Protein AF-A0A7C5NSE9-F1 (afdb_monomer_lite)

Radius of gyration: 16.97 Å; chains: 1; bounding box: 47×39×36 Å

Sequence (128 aa):
LMNTLPDIWGIKDQFILLPINKWNNKALEVRIGGLSCDRVDCYSGEFHNNVLALPEFSTKEEEPLYIGFFHTAAYQDALAGFGGINHCLIATPKHIVIKKDKNGDFISREVFPRQKANEVLGILGFEI

pLDDT: mean 91.34, std 8.38, range [51.44, 97.31]

Foldseek 3Di:
DCLQQVCCVVVVDAWDKDWPDQPVADWDFDWDADPAPDPSRTNCDPRDVDGDIDGDDDPPDPDDTDMDTPPRPPPRCVVSVALEAHHVSDWHAWDKDWDQDPVRDIDIDTPGHIGDSVSHVVNVVDDD

Structure (mmCIF, N/CA/C/O backbone):
data_AF-A0A7C5NSE9-F1
#
_entry.id   AF-A0A7C5NSE9-F1
#
loop_
_atom_site.group_PDB
_atom_site.id
_atom_site.type_symbol
_atom_site.label_atom_id
_atom_site.label_alt_id
_atom_site.label_comp_id
_atom_site.label_asym_id
_atom_site.label_entity_id
_atom_site.label_seq_id
_atom_site.pdbx_PDB_ins_code
_atom_site.Cartn_x
_atom_site.Cartn_y
_atom_site.Cartn_z
_atom_site.occupancy
_atom_site.B_iso_or_equiv
_atom_site.auth_seq_id
_atom_site.auth_comp_id
_atom_site.auth_asym_id
_atom_site.auth_atom_id
_atom_site.pdbx_PDB_model_num
ATOM 1 N N . LEU A 1 1 ? 5.707 3.925 -0.023 1.00 87.00 1 LEU A N 1
ATOM 2 C CA . LEU A 1 1 ? 4.698 4.802 -0.658 1.00 87.00 1 LEU A CA 1
ATOM 3 C C . LEU A 1 1 ? 5.065 5.063 -2.104 1.00 87.00 1 LEU A C 1
ATOM 5 O O . LEU A 1 1 ? 4.236 4.790 -2.955 1.00 87.00 1 LEU A O 1
ATOM 9 N N . MET A 1 2 ? 6.301 5.468 -2.400 1.00 89.88 2 MET A N 1
ATOM 10 C CA . MET A 1 2 ? 6.740 5.733 -3.779 1.00 89.88 2 MET A CA 1
ATOM 11 C C . MET A 1 2 ? 6.516 4.561 -4.757 1.00 89.88 2 MET A C 1
ATOM 13 O O . MET A 1 2 ? 6.196 4.781 -5.915 1.00 89.88 2 MET A O 1
ATOM 17 N N . ASN A 1 3 ? 6.619 3.316 -4.276 1.00 92.25 3 ASN A N 1
ATOM 18 C CA . ASN A 1 3 ? 6.470 2.104 -5.094 1.00 92.25 3 ASN A CA 1
ATOM 19 C C . ASN A 1 3 ? 5.018 1.702 -5.381 1.00 92.25 3 ASN A C 1
ATOM 21 O O . ASN A 1 3 ? 4.785 0.784 -6.152 1.00 92.25 3 ASN A O 1
ATOM 25 N N . THR A 1 4 ? 4.046 2.290 -4.688 1.00 91.94 4 THR A N 1
ATOM 26 C CA . THR A 1 4 ? 2.624 1.915 -4.809 1.00 91.94 4 THR A CA 1
ATOM 27 C C . THR A 1 4 ? 1.740 3.107 -5.128 1.00 91.94 4 THR A C 1
ATOM 29 O O . THR A 1 4 ? 0.641 2.929 -5.627 1.00 91.94 4 THR A O 1
ATOM 32 N N . LEU A 1 5 ? 2.200 4.309 -4.792 1.00 94.12 5 LEU A N 1
ATOM 33 C CA . LEU A 1 5 ? 1.527 5.588 -4.974 1.00 94.12 5 LEU A CA 1
ATOM 34 C C . LEU A 1 5 ? 2.567 6.606 -5.475 1.00 94.12 5 LEU A C 1
ATOM 36 O O . LEU A 1 5 ? 2.924 7.535 -4.740 1.00 94.12 5 LEU A O 1
ATOM 40 N N . PRO A 1 6 ? 3.143 6.390 -6.674 1.00 93.31 6 PRO A N 1
ATOM 41 C CA . PRO A 1 6 ? 4.232 7.212 -7.196 1.00 93.31 6 PRO A CA 1
ATOM 42 C C . PRO A 1 6 ? 3.857 8.690 -7.325 1.00 93.31 6 PRO A C 1
ATOM 44 O O . PRO A 1 6 ? 4.734 9.538 -7.179 1.00 93.31 6 PRO A O 1
ATOM 47 N N . ASP A 1 7 ? 2.576 9.025 -7.503 1.00 93.38 7 ASP A N 1
ATOM 48 C CA . ASP A 1 7 ? 2.141 10.419 -7.648 1.00 93.38 7 ASP A CA 1
ATOM 49 C C . ASP A 1 7 ? 2.301 11.248 -6.365 1.00 93.38 7 ASP A C 1
ATOM 51 O O . ASP A 1 7 ? 2.502 12.463 -6.449 1.00 93.38 7 ASP A O 1
ATOM 55 N N . ILE A 1 8 ? 2.330 10.613 -5.183 1.00 90.12 8 ILE A N 1
ATOM 56 C CA . ILE A 1 8 ? 2.671 11.290 -3.913 1.00 90.12 8 ILE A CA 1
ATOM 57 C C . ILE A 1 8 ? 4.076 11.892 -4.003 1.00 90.12 8 ILE A C 1
ATOM 59 O O . ILE A 1 8 ? 4.315 13.011 -3.552 1.00 90.12 8 ILE A O 1
ATOM 63 N N . TRP A 1 9 ? 5.011 11.147 -4.590 1.00 87.81 9 TRP A N 1
ATOM 64 C CA . TRP A 1 9 ? 6.401 11.565 -4.724 1.00 87.81 9 TRP A CA 1
ATOM 65 C C . TRP A 1 9 ? 6.624 12.424 -5.977 1.00 87.81 9 TRP A C 1
ATOM 67 O O . TRP A 1 9 ? 7.264 13.470 -5.899 1.00 87.81 9 TRP A O 1
ATOM 77 N N . GLY A 1 10 ? 6.072 12.006 -7.119 1.00 89.00 10 GLY A N 1
ATOM 78 C CA . GLY A 1 10 ? 6.331 12.613 -8.424 1.00 89.00 10 GLY A CA 1
ATOM 79 C C . GLY A 1 10 ? 5.641 13.959 -8.636 1.00 89.00 10 GLY A C 1
ATOM 80 O O . GLY A 1 10 ? 6.259 14.887 -9.157 1.00 89.00 10 GLY A O 1
ATOM 81 N N . ILE A 1 11 ? 4.377 14.087 -8.218 1.00 90.31 11 ILE A N 1
ATOM 82 C CA . ILE A 1 11 ? 3.567 15.298 -8.448 1.00 90.31 11 ILE A CA 1
ATOM 83 C C . ILE A 1 11 ? 2.914 15.860 -7.180 1.00 90.31 11 ILE A C 1
ATOM 85 O O . ILE A 1 11 ? 2.207 16.862 -7.257 1.00 90.31 11 ILE A O 1
ATOM 89 N N . LYS A 1 12 ? 3.202 15.275 -6.009 1.00 87.69 12 LYS A N 1
ATOM 90 C CA . LYS A 1 12 ? 2.679 15.689 -4.694 1.00 87.69 12 LYS A CA 1
ATOM 91 C C . LYS A 1 12 ? 1.160 15.549 -4.571 1.00 87.69 12 LYS A C 1
ATOM 93 O O . LYS A 1 12 ? 0.529 16.338 -3.861 1.00 87.69 12 LYS A O 1
ATOM 98 N N . ASP A 1 13 ? 0.589 14.552 -5.243 1.00 89.00 13 ASP A N 1
ATOM 99 C CA . ASP A 1 13 ? -0.841 14.265 -5.147 1.00 89.00 13 ASP A CA 1
ATOM 100 C C . ASP A 1 13 ? -1.227 13.777 -3.739 1.00 89.00 13 ASP A C 1
ATOM 102 O O . ASP A 1 13 ? -0.394 13.270 -2.978 1.00 89.00 13 ASP A O 1
ATOM 106 N N . GLN A 1 14 ? -2.498 13.952 -3.378 1.00 88.12 14 GLN A N 1
ATOM 107 C CA . GLN A 1 14 ? -3.043 13.571 -2.079 1.00 88.12 14 GLN A CA 1
ATOM 108 C C . GLN A 1 14 ? -4.120 12.503 -2.237 1.00 88.12 14 GLN A C 1
ATOM 110 O O . GLN A 1 14 ? -5.092 12.668 -2.967 1.00 88.12 14 GLN A O 1
ATOM 115 N N . PHE A 1 15 ? -3.990 11.430 -1.462 1.00 91.50 15 PHE A N 1
ATOM 116 C CA . PHE A 1 15 ? -4.939 10.323 -1.454 1.00 91.50 15 PHE A CA 1
ATOM 117 C C . PHE A 1 15 ? -5.737 10.305 -0.153 1.00 91.50 15 PHE A C 1
ATOM 119 O O . PHE A 1 15 ? -5.264 10.687 0.920 1.00 91.50 15 PHE A O 1
ATOM 126 N N . ILE A 1 16 ? -6.968 9.817 -0.210 1.00 92.62 16 ILE A N 1
ATOM 127 C CA . ILE A 1 16 ? -7.743 9.635 1.016 1.00 92.62 16 ILE A CA 1
ATOM 128 C C . ILE A 1 16 ? -7.093 8.495 1.806 1.00 92.62 16 ILE A C 1
ATOM 130 O O . ILE A 1 16 ? -6.972 7.385 1.291 1.00 92.62 16 ILE A O 1
ATOM 134 N N . LEU A 1 17 ? -6.675 8.775 3.041 1.00 92.94 17 LEU A N 1
ATOM 135 C CA . LEU A 1 17 ? -6.108 7.806 3.978 1.00 92.94 17 LEU A CA 1
ATOM 136 C C . LEU A 1 17 ? -7.066 7.654 5.155 1.00 92.94 17 LEU A C 1
ATOM 138 O O . LEU A 1 17 ? -7.355 8.637 5.835 1.00 92.94 17 LEU A O 1
ATOM 142 N N . LEU A 1 18 ? -7.540 6.433 5.405 1.00 94.94 18 LEU A N 1
ATOM 143 C CA . LEU A 1 18 ? -8.404 6.127 6.549 1.00 94.94 18 LEU A CA 1
ATOM 144 C C . LEU A 1 18 ? -7.953 4.842 7.257 1.00 94.94 18 LEU A C 1
ATOM 146 O O . LEU A 1 18 ? -7.467 3.917 6.595 1.00 94.94 18 LEU A O 1
ATOM 150 N N . PRO A 1 19 ? -8.137 4.742 8.585 1.00 96.31 19 PRO A N 1
ATOM 151 C CA . PRO A 1 19 ? -8.029 3.465 9.275 1.00 96.31 19 PRO A CA 1
ATOM 152 C C . PRO A 1 19 ? -9.151 2.527 8.815 1.00 96.31 19 PRO A C 1
ATOM 154 O O . PRO A 1 19 ? -10.294 2.937 8.628 1.00 96.31 19 PRO A O 1
ATOM 157 N N . ILE A 1 20 ? -8.839 1.249 8.633 1.00 97.31 20 ILE A N 1
ATOM 158 C CA . ILE A 1 20 ? -9.838 0.227 8.297 1.00 97.31 20 ILE A CA 1
ATOM 159 C C . ILE A 1 20 ? -10.487 -0.319 9.572 1.00 97.31 20 ILE A C 1
ATOM 161 O O . ILE A 1 20 ? -11.686 -0.584 9.592 1.00 97.31 20 ILE A O 1
ATOM 165 N N . ASN A 1 21 ? -9.715 -0.440 10.650 1.00 97.06 21 ASN A N 1
ATOM 166 C CA . ASN A 1 21 ? -10.153 -0.963 11.940 1.00 97.06 21 ASN A CA 1
ATOM 167 C C . ASN A 1 21 ? -9.775 -0.020 13.100 1.00 97.06 21 ASN A C 1
ATOM 169 O O . ASN A 1 21 ? -9.171 1.031 12.899 1.00 97.06 21 ASN A O 1
ATOM 173 N N . LYS A 1 22 ? -10.172 -0.393 14.327 1.00 96.06 22 LYS A N 1
ATOM 174 C CA . LYS A 1 22 ? -9.852 0.318 15.585 1.00 96.06 22 LYS A CA 1
ATOM 175 C C . LYS A 1 22 ? -10.410 1.748 15.708 1.00 96.06 22 LYS A C 1
ATOM 177 O O . LYS A 1 22 ? -9.915 2.532 16.505 1.00 96.06 22 LYS A O 1
ATOM 182 N N . TRP A 1 23 ? -11.489 2.077 14.997 1.00 95.94 23 TRP A N 1
ATOM 183 C CA . TRP A 1 23 ? -12.131 3.407 15.006 1.00 95.94 23 TRP A CA 1
ATOM 184 C C . TRP A 1 23 ? -12.527 3.945 16.390 1.00 95.94 23 TRP A C 1
ATOM 186 O O . TRP A 1 23 ? -12.596 5.155 16.574 1.00 95.94 23 TRP A O 1
ATOM 196 N N . ASN A 1 24 ? -12.787 3.060 17.355 1.00 95.56 24 ASN A N 1
ATOM 197 C CA . ASN A 1 24 ? -13.177 3.442 18.715 1.00 95.56 24 ASN A CA 1
ATOM 198 C C . ASN A 1 24 ? -11.980 3.768 19.625 1.00 95.56 24 ASN A C 1
ATOM 200 O O . ASN A 1 24 ? -12.183 4.187 20.765 1.00 95.56 24 ASN A O 1
ATOM 204 N N . ASN A 1 25 ? -10.747 3.561 19.156 1.00 96.00 25 ASN A N 1
ATOM 205 C CA . ASN A 1 25 ? -9.555 3.897 19.924 1.00 96.00 25 ASN A CA 1
ATOM 206 C C . ASN A 1 25 ? -9.284 5.402 19.848 1.00 96.00 25 ASN A C 1
ATOM 208 O O . ASN A 1 25 ? -9.705 6.102 18.925 1.00 96.00 25 ASN A O 1
ATOM 212 N N . LYS A 1 26 ? -8.530 5.906 20.826 1.00 96.19 26 LYS A N 1
ATOM 213 C CA . LYS A 1 26 ? -8.071 7.293 20.831 1.00 96.19 26 LYS A CA 1
ATOM 214 C C . LYS A 1 26 ? -7.243 7.572 19.572 1.00 96.19 26 LYS A C 1
ATOM 216 O O . LYS A 1 26 ? -6.338 6.809 19.249 1.00 96.19 26 LYS A O 1
ATOM 221 N N . ALA A 1 27 ? -7.529 8.676 18.888 1.00 94.50 27 ALA A N 1
ATOM 222 C CA . ALA A 1 27 ? -6.723 9.118 17.758 1.00 94.50 27 ALA A CA 1
ATOM 223 C C . ALA A 1 27 ? -5.436 9.803 18.245 1.00 94.50 27 ALA A C 1
ATOM 225 O O . ALA A 1 27 ? -5.468 10.633 19.159 1.00 94.50 27 ALA A O 1
ATOM 226 N N . LEU A 1 28 ? -4.313 9.463 17.620 1.00 93.56 28 LEU A N 1
ATOM 227 C CA . LEU A 1 28 ? -3.007 10.069 17.846 1.00 93.56 28 LEU A CA 1
ATOM 228 C C . LEU A 1 28 ? -2.520 10.717 16.557 1.00 93.56 28 LEU A C 1
ATOM 230 O O . LEU A 1 28 ? -2.732 10.177 15.471 1.00 93.56 28 LEU A O 1
ATOM 234 N N . GLU A 1 29 ? -1.845 11.856 16.685 1.00 91.31 29 GLU A N 1
ATOM 235 C CA . GLU A 1 29 ? -1.132 12.455 15.562 1.00 91.31 29 GLU A CA 1
ATOM 236 C C . GLU A 1 29 ? 0.045 11.561 15.163 1.00 91.31 29 GLU A C 1
ATOM 238 O O . GLU A 1 29 ? 0.845 11.143 16.003 1.00 91.31 29 GLU A O 1
ATOM 243 N N . VAL A 1 30 ? 0.140 11.258 13.873 1.00 90.25 30 VAL A N 1
ATOM 244 C CA . VAL A 1 30 ? 1.144 10.351 13.322 1.00 90.25 30 VAL A CA 1
ATOM 245 C C . VAL A 1 30 ? 1.774 10.926 12.064 1.00 90.25 30 VAL A C 1
ATOM 247 O O . VAL A 1 30 ? 1.191 11.749 11.358 1.00 90.25 30 VAL A O 1
ATOM 250 N N . ARG A 1 31 ? 2.966 10.421 11.744 1.00 88.75 31 ARG A N 1
ATOM 251 C CA . ARG A 1 31 ? 3.570 10.572 10.422 1.00 88.75 31 ARG A CA 1
ATOM 252 C C . ARG A 1 31 ? 3.689 9.214 9.752 1.00 88.75 31 ARG A C 1
ATOM 254 O O . ARG A 1 31 ? 4.122 8.256 10.387 1.00 88.75 31 ARG A O 1
ATOM 261 N N . ILE A 1 32 ? 3.318 9.138 8.477 1.00 89.75 32 ILE A N 1
ATOM 262 C CA . ILE A 1 32 ? 3.350 7.888 7.710 1.00 89.75 32 ILE A CA 1
ATOM 263 C C . ILE A 1 32 ? 4.570 7.882 6.794 1.00 89.75 32 ILE A C 1
ATOM 265 O O . ILE A 1 32 ? 4.685 8.721 5.899 1.00 89.75 32 ILE A O 1
ATOM 269 N N . GLY A 1 33 ? 5.463 6.923 7.028 1.00 90.19 33 GLY A N 1
ATOM 270 C CA . GLY A 1 33 ? 6.576 6.570 6.149 1.00 90.19 33 GLY A CA 1
ATOM 271 C C . GLY A 1 33 ? 6.297 5.267 5.401 1.00 90.19 33 GLY A C 1
ATOM 272 O O . GLY A 1 33 ? 5.527 4.424 5.863 1.00 90.19 33 GLY A O 1
ATOM 273 N N . GLY A 1 34 ? 6.903 5.108 4.230 1.00 90.19 34 GLY A N 1
ATOM 274 C CA . GLY A 1 34 ? 6.977 3.832 3.537 1.00 90.19 34 GLY A CA 1
ATOM 275 C C . GLY A 1 34 ? 8.118 2.954 4.057 1.00 90.19 34 GLY A C 1
ATOM 276 O O . GLY A 1 34 ? 8.821 3.302 5.000 1.00 90.19 34 GLY A O 1
ATOM 277 N N . LEU A 1 35 ? 8.264 1.775 3.451 1.00 92.12 35 LEU A N 1
ATOM 278 C CA . LEU A 1 35 ? 9.241 0.757 3.861 1.00 92.12 35 LEU A CA 1
ATOM 279 C C . LEU A 1 35 ? 10.607 0.901 3.180 1.00 92.12 35 LEU A C 1
ATOM 281 O O . LEU A 1 35 ? 11.499 0.096 3.443 1.00 92.12 35 LEU A O 1
ATOM 285 N N . SER A 1 36 ? 10.763 1.848 2.256 1.00 92.50 36 SER A N 1
ATOM 286 C CA . SER A 1 36 ? 12.040 2.025 1.569 1.00 92.50 36 SER A CA 1
ATOM 287 C C . SER A 1 36 ? 13.089 2.693 2.463 1.00 92.50 36 SER A C 1
ATOM 289 O O . SER A 1 36 ? 12.778 3.237 3.522 1.00 92.50 36 SER A O 1
ATOM 291 N N . CYS A 1 37 ? 14.351 2.658 2.029 1.00 92.50 37 CYS A N 1
ATOM 292 C CA . CYS A 1 37 ? 15.440 3.351 2.715 1.00 92.50 37 CYS A CA 1
ATOM 293 C C . CYS A 1 37 ? 15.516 4.850 2.381 1.00 92.50 37 CYS A C 1
ATOM 295 O O . CYS A 1 37 ? 16.440 5.522 2.838 1.00 92.50 37 CYS A O 1
ATOM 297 N N . ASP A 1 38 ? 14.599 5.372 1.562 1.00 90.56 38 ASP A N 1
ATOM 298 C CA . ASP A 1 38 ? 14.619 6.766 1.132 1.00 90.56 38 ASP A CA 1
ATOM 299 C C . ASP A 1 38 ? 13.880 7.675 2.123 1.00 90.56 38 ASP A C 1
ATOM 301 O O . ASP A 1 38 ? 12.733 7.428 2.503 1.00 90.56 38 ASP A O 1
ATOM 305 N N . ARG A 1 39 ? 14.522 8.789 2.492 1.00 87.50 39 ARG A N 1
ATOM 306 C CA . ARG A 1 39 ? 13.951 9.822 3.366 1.00 87.50 39 ARG A CA 1
ATOM 307 C C . ARG A 1 39 ? 12.679 10.438 2.781 1.00 87.50 39 ARG A C 1
ATOM 309 O O . ARG A 1 39 ? 11.832 10.890 3.548 1.00 87.50 39 ARG A O 1
ATOM 316 N N . VAL A 1 40 ? 12.545 10.494 1.453 1.00 85.81 40 VAL A N 1
ATOM 317 C CA . VAL A 1 40 ? 11.373 11.109 0.807 1.00 85.81 40 VAL A CA 1
ATOM 318 C C . VAL A 1 40 ? 10.196 10.148 0.630 1.00 85.81 40 VAL A C 1
ATOM 320 O O . VAL A 1 40 ? 9.141 10.569 0.161 1.00 85.81 40 VAL A O 1
ATOM 323 N N . ASP A 1 41 ? 10.315 8.889 1.064 1.00 90.00 41 ASP A N 1
ATOM 324 C CA . ASP A 1 41 ? 9.209 7.926 1.086 1.00 90.00 41 ASP A CA 1
ATOM 325 C C . ASP A 1 41 ? 8.271 8.169 2.276 1.00 90.00 41 ASP A C 1
ATOM 327 O O . ASP A 1 41 ? 8.121 7.334 3.166 1.00 90.00 41 ASP A O 1
ATOM 331 N N . CYS A 1 42 ? 7.643 9.339 2.325 1.00 87.50 42 CYS A N 1
ATOM 332 C CA . CYS A 1 42 ? 6.722 9.722 3.389 1.00 87.50 42 CYS A CA 1
ATOM 333 C C . CYS A 1 42 ? 5.463 10.380 2.822 1.00 87.50 42 CYS A C 1
ATOM 335 O O . CYS A 1 42 ? 5.508 11.053 1.797 1.00 87.50 42 CYS A O 1
ATOM 337 N N . TYR A 1 43 ? 4.326 10.164 3.487 1.00 86.31 43 TYR A N 1
ATOM 338 C CA . TYR A 1 43 ? 3.046 10.753 3.089 1.00 86.31 43 TYR A CA 1
ATOM 339 C C . TYR A 1 43 ? 2.836 12.126 3.734 1.00 86.31 43 TYR A C 1
ATOM 341 O O . TYR A 1 43 ? 2.415 13.081 3.097 1.00 86.31 43 TYR A O 1
ATOM 349 N N . SER A 1 44 ? 3.186 12.237 5.014 1.00 70.06 44 SER A N 1
ATOM 350 C CA . SER A 1 44 ? 3.152 13.473 5.801 1.00 70.06 44 SER A CA 1
ATOM 351 C C . SER A 1 44 ? 4.568 14.056 5.898 1.00 70.06 44 SER A C 1
ATOM 353 O O . SER A 1 44 ? 5.241 13.921 6.931 1.00 70.06 44 SER A O 1
ATOM 355 N N . GLY A 1 45 ? 5.049 14.605 4.782 1.00 60.94 45 GLY A N 1
ATOM 356 C CA . GLY A 1 45 ? 6.405 15.141 4.611 1.00 60.94 45 GLY A CA 1
ATOM 357 C C . GLY A 1 45 ? 6.465 16.668 4.481 1.00 60.94 45 GLY A C 1
ATOM 358 O O . GLY A 1 45 ? 5.486 17.363 4.732 1.00 60.94 45 GLY A O 1
ATOM 359 N N . GLU A 1 46 ? 7.620 17.187 4.044 1.00 53.53 46 GLU A N 1
ATOM 360 C CA . GLU A 1 46 ? 7.913 18.628 3.853 1.00 53.53 46 GLU A CA 1
ATOM 361 C C . GLU A 1 46 ? 6.924 19.366 2.925 1.00 53.53 46 GLU A C 1
ATOM 363 O O . GLU A 1 46 ? 6.869 20.593 2.930 1.00 53.53 46 GLU A O 1
ATOM 368 N N . PHE A 1 47 ? 6.132 18.636 2.134 1.00 51.44 47 PHE A N 1
ATOM 369 C CA . PHE A 1 47 ? 5.227 19.198 1.131 1.00 51.44 47 PHE A CA 1
ATOM 370 C C . PHE A 1 47 ? 3.754 19.253 1.554 1.00 51.44 47 PHE A C 1
ATOM 372 O O . PHE A 1 47 ? 2.980 19.968 0.919 1.00 51.44 47 PHE A O 1
ATOM 379 N N . HIS A 1 48 ? 3.358 18.557 2.626 1.00 57.56 48 HIS A N 1
ATOM 380 C CA . HIS A 1 48 ? 1.965 18.486 3.069 1.00 57.56 48 HIS A CA 1
ATOM 381 C C . HIS A 1 48 ? 1.879 18.695 4.585 1.00 57.56 48 HIS A C 1
ATOM 383 O O . HIS A 1 48 ? 2.167 17.794 5.368 1.00 57.56 48 HIS A O 1
ATOM 389 N N . ASN A 1 49 ? 1.416 19.876 5.004 1.00 60.00 49 ASN A N 1
ATOM 390 C CA . ASN A 1 49 ? 1.190 20.241 6.414 1.00 60.00 49 ASN A CA 1
ATOM 391 C C . ASN A 1 49 ? -0.049 19.562 7.038 1.00 60.00 49 ASN A C 1
ATOM 393 O O . ASN A 1 49 ? -0.611 20.061 8.013 1.00 60.00 49 ASN A O 1
ATOM 397 N N . ASN A 1 50 ? -0.506 18.442 6.478 1.00 66.19 50 ASN A N 1
ATOM 398 C CA . ASN A 1 50 ? -1.686 17.756 6.979 1.00 66.19 50 ASN A CA 1
ATOM 399 C C . ASN A 1 50 ? -1.319 16.956 8.228 1.00 66.19 50 ASN A C 1
ATOM 401 O O . ASN A 1 50 ? -0.546 15.999 8.172 1.00 66.19 50 ASN A O 1
ATOM 405 N N . VAL A 1 51 ? -1.910 17.355 9.351 1.00 75.12 51 VAL A N 1
ATOM 406 C CA . VAL A 1 51 ? -1.924 16.566 10.580 1.00 75.12 51 VAL A CA 1
ATOM 407 C C . VAL A 1 51 ? -2.739 15.304 10.302 1.00 75.12 51 VAL A C 1
ATOM 409 O O . VAL A 1 51 ? -3.950 15.374 10.092 1.00 75.12 51 VAL A O 1
ATOM 412 N N . LEU A 1 52 ? -2.071 14.152 10.250 1.00 88.31 52 LEU A N 1
ATOM 413 C CA . LEU A 1 52 ? -2.735 12.856 10.150 1.00 88.31 52 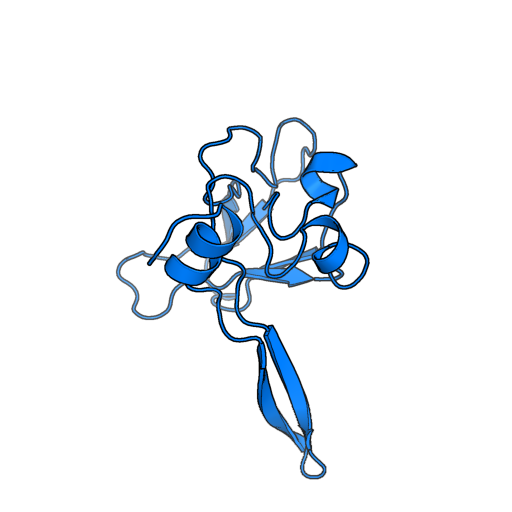LEU A CA 1
ATOM 414 C C . LEU A 1 52 ? -2.999 12.337 11.554 1.00 88.31 52 LEU A C 1
ATOM 416 O O . LEU A 1 52 ? -2.089 12.292 12.378 1.00 88.31 52 LEU A O 1
ATOM 420 N N . ALA A 1 53 ? -4.231 11.907 11.802 1.00 91.56 53 ALA A N 1
ATOM 421 C CA . ALA A 1 53 ? -4.604 11.255 13.043 1.00 91.56 53 ALA A CA 1
ATOM 422 C C . ALA A 1 53 ? -5.032 9.815 12.753 1.00 91.56 53 ALA A C 1
ATOM 424 O O . ALA A 1 53 ? -5.927 9.586 11.938 1.00 91.56 53 ALA A O 1
ATOM 425 N N . LEU A 1 54 ? -4.395 8.848 13.413 1.00 95.00 54 LEU A N 1
ATOM 426 C CA . LEU A 1 54 ? -4.756 7.435 13.325 1.00 95.00 54 LEU A CA 1
ATOM 427 C C . LEU A 1 54 ? -5.088 6.867 14.706 1.00 95.00 54 LEU A C 1
ATOM 429 O O . LEU A 1 54 ? -4.582 7.377 15.708 1.00 95.00 54 LEU A O 1
ATOM 433 N N . PRO A 1 55 ? -5.922 5.817 14.780 1.00 96.69 55 PRO A N 1
ATOM 434 C CA . PRO A 1 55 ? -6.202 5.149 16.038 1.00 96.69 55 PRO A CA 1
ATOM 435 C C . PRO A 1 55 ? -4.929 4.598 16.688 1.00 96.69 55 PRO A C 1
ATOM 437 O O . PRO A 1 55 ? -4.084 3.999 16.021 1.00 96.69 55 PRO A O 1
ATOM 440 N N . GLU A 1 56 ? -4.809 4.776 17.999 1.00 95.56 56 GLU A N 1
ATOM 441 C CA . GLU A 1 56 ? -3.769 4.145 18.806 1.00 95.56 56 GLU A CA 1
ATOM 442 C C . GLU A 1 56 ? -3.867 2.616 18.708 1.00 95.56 56 GLU A C 1
ATOM 444 O O . GLU A 1 56 ? -4.963 2.046 18.727 1.00 95.56 56 GLU A O 1
ATOM 449 N N . PHE A 1 57 ? -2.720 1.945 18.611 1.00 94.50 57 PHE A N 1
ATOM 450 C CA . PHE A 1 57 ? -2.627 0.487 18.621 1.00 94.50 57 PHE A CA 1
ATOM 451 C C . PHE A 1 57 ? -1.328 0.040 19.298 1.00 94.50 57 PHE A C 1
ATOM 453 O O . PHE A 1 57 ? -0.326 0.757 19.281 1.00 94.50 57 PHE A O 1
ATOM 460 N N . SER A 1 58 ? -1.331 -1.163 19.868 1.00 92.75 58 SER A N 1
ATOM 461 C CA . SER A 1 58 ? -0.139 -1.798 20.431 1.00 92.75 58 SER A CA 1
ATOM 462 C C . SER A 1 58 ? 0.407 -2.885 19.507 1.00 92.75 58 SER A C 1
ATOM 464 O O . SER A 1 58 ? -0.341 -3.695 18.968 1.00 92.75 58 SER A O 1
ATOM 466 N N . THR A 1 59 ? 1.734 -2.985 19.390 1.00 87.88 59 THR A N 1
ATOM 467 C CA . THR A 1 59 ? 2.405 -4.077 18.655 1.00 87.88 59 THR A CA 1
ATOM 468 C C . THR A 1 59 ? 2.255 -5.447 19.322 1.00 87.88 59 THR A C 1
ATOM 470 O O . THR A 1 59 ? 2.656 -6.453 18.745 1.00 87.88 59 THR A O 1
ATOM 473 N N . LYS A 1 60 ? 1.701 -5.492 20.542 1.00 91.94 60 LYS A N 1
ATOM 474 C CA . LYS A 1 60 ? 1.380 -6.728 21.270 1.00 91.94 60 LYS A CA 1
ATOM 475 C C . LYS A 1 60 ? -0.038 -7.236 20.997 1.00 91.94 60 LYS A C 1
ATOM 477 O O . LYS A 1 60 ? -0.362 -8.335 21.437 1.00 91.94 60 LYS A O 1
ATOM 482 N N . GLU A 1 61 ? -0.892 -6.436 20.359 1.00 92.31 61 GLU A N 1
ATOM 483 C CA . GLU A 1 61 ? -2.232 -6.873 19.963 1.00 92.31 61 GLU A CA 1
ATOM 484 C C . GLU A 1 61 ? -2.145 -7.869 18.803 1.00 92.31 61 GLU A C 1
ATOM 486 O O . GLU A 1 61 ? -1.288 -7.744 17.931 1.00 92.31 61 GLU A O 1
ATOM 491 N N . GLU A 1 62 ? -3.049 -8.850 18.786 1.00 92.44 62 GLU A N 1
ATOM 492 C CA . GLU A 1 62 ? -3.121 -9.846 17.711 1.00 92.44 62 GLU A CA 1
ATOM 493 C C . GLU A 1 62 ? -3.517 -9.207 16.371 1.00 92.44 62 GLU A C 1
ATOM 495 O O . GLU A 1 62 ? -2.951 -9.523 15.326 1.00 92.44 62 GLU A O 1
ATOM 500 N N . GLU A 1 63 ? -4.469 -8.272 16.405 1.00 94.75 63 GLU A N 1
ATOM 501 C CA . GLU A 1 63 ? -4.932 -7.562 15.218 1.00 94.75 63 GLU A CA 1
ATOM 502 C C . GLU A 1 63 ? -4.130 -6.261 15.022 1.00 94.75 63 GLU A C 1
ATOM 504 O O . GLU A 1 63 ? -4.219 -5.364 15.869 1.00 94.75 63 GLU A O 1
ATOM 509 N N . PRO A 1 64 ? -3.387 -6.091 13.912 1.00 95.31 64 PRO A N 1
ATOM 510 C CA . PRO A 1 64 ? -2.675 -4.847 13.635 1.00 95.31 64 PRO A CA 1
ATOM 511 C C . PRO A 1 64 ? -3.644 -3.722 13.246 1.00 95.31 64 PRO A C 1
ATOM 513 O O . PRO A 1 64 ? -4.800 -3.956 12.891 1.00 95.31 64 PRO A O 1
ATOM 516 N N . LEU A 1 65 ? -3.172 -2.474 13.273 1.00 95.75 65 LEU A N 1
ATOM 517 C CA . LEU A 1 65 ? -3.889 -1.375 12.629 1.00 95.75 65 LEU A CA 1
ATOM 518 C C . LEU A 1 65 ? -3.749 -1.507 11.106 1.00 95.75 65 LEU A C 1
ATOM 520 O O . LEU A 1 65 ? -2.646 -1.425 10.564 1.00 95.75 65 LEU A O 1
ATOM 524 N N . TYR A 1 66 ? -4.870 -1.678 10.415 1.00 96.62 66 TYR A N 1
ATOM 525 C CA . TYR A 1 66 ? -4.935 -1.644 8.960 1.00 96.62 66 TYR A CA 1
ATOM 526 C C . TYR A 1 66 ? -5.253 -0.224 8.492 1.00 96.62 66 TYR A C 1
ATOM 528 O O . TYR A 1 66 ? -6.174 0.416 8.999 1.00 96.62 66 TYR A O 1
ATOM 536 N N . ILE A 1 67 ? -4.520 0.251 7.487 1.00 95.31 67 ILE A N 1
ATOM 537 C CA . ILE A 1 67 ? -4.752 1.546 6.838 1.00 95.31 67 ILE A CA 1
ATOM 538 C C . ILE A 1 67 ? -5.093 1.334 5.365 1.00 95.31 67 ILE A C 1
ATOM 540 O O . ILE A 1 67 ? -4.529 0.457 4.710 1.00 95.31 67 ILE A O 1
ATOM 544 N N . GLY A 1 68 ? -6.022 2.134 4.852 1.00 95.75 68 GLY A N 1
ATOM 545 C CA . GLY A 1 68 ? -6.408 2.139 3.447 1.00 95.75 68 GLY A CA 1
ATOM 546 C C . GLY A 1 68 ? -6.055 3.462 2.789 1.00 95.75 68 GLY A C 1
ATOM 547 O O . GLY A 1 68 ? -6.364 4.520 3.336 1.00 95.75 68 GLY A O 1
ATOM 548 N N . PHE A 1 69 ? -5.453 3.383 1.604 1.00 95.44 69 PHE A N 1
ATOM 549 C CA . PHE A 1 69 ? -5.380 4.494 0.660 1.00 95.44 69 PHE A CA 1
ATOM 550 C C . PHE A 1 69 ? -6.463 4.296 -0.401 1.00 95.44 69 PHE A C 1
ATOM 552 O O . PHE A 1 69 ? -6.592 3.208 -0.961 1.00 95.44 69 PHE A O 1
ATOM 559 N N . PHE A 1 70 ? -7.248 5.336 -0.664 1.00 96.06 70 PHE A N 1
ATOM 560 C CA . PHE A 1 70 ? -8.365 5.310 -1.606 1.00 96.06 70 PHE A CA 1
ATOM 561 C C . PHE A 1 70 ? -8.128 6.298 -2.749 1.00 96.06 70 PHE A C 1
ATOM 563 O O . PHE A 1 70 ? -7.289 7.188 -2.642 1.00 96.06 70 PHE A O 1
ATOM 570 N N . HIS A 1 71 ? -8.892 6.145 -3.837 1.00 95.69 71 HIS A N 1
ATOM 571 C CA . HIS A 1 71 ? -8.723 6.904 -5.088 1.00 95.69 71 HIS A CA 1
ATOM 572 C C . HIS A 1 71 ? -7.386 6.643 -5.806 1.00 95.69 71 HIS A C 1
ATOM 574 O O . HIS A 1 71 ? -6.900 7.473 -6.559 1.00 95.69 71 HIS A O 1
ATOM 580 N N . THR A 1 72 ? -6.819 5.449 -5.635 1.00 95.75 72 THR A N 1
ATOM 581 C CA . THR A 1 72 ? -5.489 5.077 -6.144 1.00 95.75 72 THR A CA 1
ATOM 582 C C . THR A 1 72 ? -5.526 4.333 -7.485 1.00 95.75 72 THR A C 1
ATOM 584 O O . THR A 1 72 ? -4.514 3.805 -7.925 1.00 95.75 72 THR A O 1
ATOM 587 N N . ALA A 1 73 ? -6.692 4.207 -8.126 1.00 92.38 73 ALA A N 1
ATOM 588 C CA . ALA A 1 73 ? -6.860 3.322 -9.284 1.00 92.38 73 ALA A CA 1
ATOM 589 C C . ALA A 1 73 ? -6.264 3.884 -10.587 1.00 92.38 73 ALA A C 1
ATOM 591 O O . ALA A 1 73 ? -5.902 3.123 -11.482 1.00 92.38 73 ALA A O 1
ATOM 592 N N . ALA A 1 74 ? -6.197 5.209 -10.722 1.00 94.19 74 ALA A N 1
ATOM 593 C CA . ALA A 1 74 ? -5.651 5.849 -11.911 1.00 94.19 74 ALA A CA 1
ATOM 594 C C . ALA A 1 74 ? -4.132 5.996 -11.777 1.00 94.19 74 ALA A C 1
ATOM 596 O O . ALA A 1 74 ? -3.645 6.468 -10.753 1.00 94.19 74 ALA A O 1
ATOM 597 N N . TYR A 1 75 ? -3.409 5.616 -12.832 1.00 94.44 75 TYR A N 1
ATOM 598 C CA . TYR A 1 75 ? -1.957 5.745 -13.002 1.00 94.44 75 TYR A CA 1
ATOM 599 C C . TYR A 1 75 ? -1.053 4.961 -12.042 1.00 94.44 75 TYR A C 1
ATOM 601 O O . TYR A 1 75 ? -0.017 4.494 -12.504 1.00 94.44 75 TYR A O 1
ATOM 609 N N . GLN A 1 76 ? -1.417 4.758 -10.773 1.00 95.44 76 GLN A N 1
ATOM 610 C CA . GLN A 1 76 ? -0.476 4.302 -9.740 1.00 95.44 76 GLN A CA 1
ATOM 611 C C . GLN A 1 76 ? 0.214 2.982 -10.101 1.00 95.44 76 GLN A C 1
ATOM 613 O O . GLN A 1 76 ? 1.439 2.932 -10.121 1.00 95.44 76 GLN A O 1
ATOM 618 N N . ASP A 1 77 ? -0.547 1.956 -10.492 1.00 92.62 77 ASP A N 1
ATOM 619 C CA . ASP A 1 77 ? 0.011 0.652 -10.884 1.00 92.62 77 ASP A CA 1
ATOM 620 C C . ASP A 1 77 ? 0.871 0.728 -12.155 1.00 92.62 77 ASP A C 1
ATOM 622 O O . ASP A 1 77 ? 1.900 0.058 -12.266 1.00 92.62 77 ASP A O 1
ATOM 626 N N . ALA A 1 78 ? 0.453 1.547 -13.125 1.00 92.62 78 ALA A N 1
ATOM 627 C CA . ALA A 1 78 ? 1.150 1.696 -14.398 1.00 92.62 78 ALA A CA 1
ATOM 628 C C . ALA A 1 78 ? 2.470 2.462 -14.233 1.00 92.62 78 ALA A C 1
ATOM 630 O O . ALA A 1 78 ? 3.489 2.051 -14.782 1.00 92.62 78 ALA A O 1
ATOM 631 N N . LEU A 1 79 ? 2.458 3.547 -13.455 1.00 94.00 79 LEU A N 1
ATOM 632 C CA . LEU A 1 79 ? 3.634 4.367 -13.162 1.00 94.00 79 LEU A CA 1
ATOM 633 C C . LEU A 1 79 ? 4.600 3.670 -12.202 1.00 94.00 79 LEU A C 1
ATOM 635 O O . LEU A 1 79 ? 5.808 3.811 -12.358 1.00 94.00 79 LEU A O 1
ATOM 639 N N . ALA A 1 80 ? 4.086 2.899 -11.240 1.00 91.44 80 ALA A N 1
ATOM 640 C CA . ALA A 1 80 ? 4.911 2.084 -10.355 1.00 91.44 80 ALA A CA 1
ATOM 641 C C . ALA A 1 80 ? 5.595 0.926 -11.095 1.00 91.44 80 A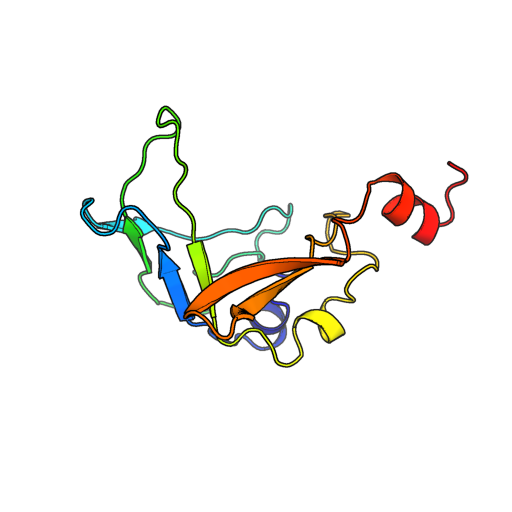LA A C 1
ATOM 643 O O . ALA A 1 80 ? 6.583 0.390 -10.608 1.00 91.44 80 ALA A O 1
ATOM 644 N N . GLY A 1 81 ? 5.076 0.529 -12.262 1.00 91.81 81 GLY A N 1
ATOM 645 C CA . GLY A 1 81 ? 5.570 -0.632 -12.991 1.00 91.81 81 GLY A CA 1
ATOM 646 C C . GLY A 1 81 ? 5.204 -1.933 -12.281 1.00 91.81 81 GLY A C 1
ATOM 647 O O . GLY A 1 81 ? 6.084 -2.734 -11.976 1.00 91.81 81 GLY A O 1
ATOM 648 N N . PHE A 1 82 ? 3.911 -2.145 -12.001 1.00 91.38 82 PHE A N 1
ATOM 649 C CA . PHE A 1 82 ? 3.396 -3.353 -11.346 1.00 91.38 82 PHE A CA 1
ATOM 650 C C . PHE A 1 82 ? 4.019 -4.645 -11.911 1.00 91.38 82 PHE A C 1
ATOM 652 O O . PHE A 1 82 ? 3.955 -4.910 -13.111 1.00 91.38 82 PHE A O 1
ATOM 659 N N . GLY A 1 83 ? 4.608 -5.466 -11.033 1.00 89.56 83 GLY A N 1
ATOM 660 C CA . GLY A 1 83 ? 5.288 -6.712 -11.406 1.00 89.56 83 GLY A CA 1
ATOM 661 C C . GLY A 1 83 ? 6.713 -6.529 -11.950 1.00 89.56 83 GLY A C 1
ATOM 662 O O . GLY A 1 83 ? 7.356 -7.518 -12.294 1.00 89.56 83 GLY A O 1
ATOM 663 N N . GLY A 1 84 ? 7.207 -5.291 -12.017 1.00 93.00 84 GLY A N 1
ATOM 664 C CA . GLY A 1 84 ? 8.560 -4.921 -12.420 1.00 93.00 84 GLY A CA 1
ATOM 665 C C . GLY A 1 84 ? 9.533 -4.794 -11.244 1.00 93.00 84 GLY A C 1
ATOM 666 O O . GLY A 1 84 ? 9.445 -5.521 -10.253 1.00 93.00 84 GLY A O 1
ATOM 667 N N . ILE A 1 85 ? 10.484 -3.863 -11.368 1.00 93.50 85 ILE A N 1
ATOM 668 C CA . ILE A 1 85 ? 11.452 -3.523 -10.318 1.00 93.50 85 ILE A CA 1
ATOM 669 C C . ILE A 1 85 ? 11.011 -2.245 -9.620 1.00 93.50 85 ILE A C 1
ATOM 671 O O . ILE A 1 85 ? 10.874 -1.203 -10.254 1.00 93.50 85 ILE A O 1
ATOM 675 N N . ASN A 1 86 ? 10.886 -2.318 -8.300 1.00 94.12 86 ASN A N 1
ATOM 676 C CA . ASN A 1 86 ? 10.545 -1.176 -7.463 1.00 94.12 86 ASN A CA 1
ATOM 677 C C . ASN A 1 86 ? 11.764 -0.687 -6.671 1.00 94.12 86 ASN A C 1
ATOM 679 O O . ASN A 1 86 ? 12.734 -1.426 -6.465 1.00 94.12 86 ASN A O 1
ATOM 683 N N . HIS A 1 87 ? 11.700 0.545 -6.160 1.00 93.50 87 HIS A N 1
ATOM 684 C CA . HIS A 1 87 ? 12.742 1.095 -5.299 1.00 93.50 87 HIS A CA 1
ATOM 685 C C . HIS A 1 87 ? 12.968 0.197 -4.068 1.00 93.50 87 HIS A C 1
ATOM 687 O O . HIS A 1 87 ? 12.021 -0.354 -3.497 1.00 93.50 87 HIS A O 1
ATOM 693 N N . CYS A 1 88 ? 14.235 0.014 -3.687 1.00 94.38 88 CYS A N 1
ATOM 694 C CA . CYS A 1 88 ? 14.681 -0.960 -2.680 1.00 94.38 88 CYS A CA 1
ATOM 695 C C . CYS A 1 88 ? 14.305 -2.426 -2.970 1.00 94.38 88 CYS A C 1
ATOM 697 O O . CYS A 1 88 ? 14.266 -3.227 -2.038 1.00 94.38 88 CYS A O 1
ATOM 699 N N . LEU A 1 89 ? 14.016 -2.789 -4.227 1.00 94.06 89 LEU A N 1
ATOM 700 C CA . LEU A 1 89 ? 13.606 -4.146 -4.620 1.00 94.06 89 LEU A CA 1
ATOM 701 C C . LEU A 1 89 ? 12.383 -4.655 -3.837 1.00 94.06 89 LEU A C 1
ATOM 703 O O . LEU A 1 89 ? 12.205 -5.857 -3.632 1.00 94.06 89 LEU A O 1
ATOM 707 N N . ILE A 1 90 ? 11.534 -3.733 -3.373 1.00 93.12 90 ILE A N 1
ATOM 708 C CA . ILE A 1 90 ? 10.334 -4.081 -2.619 1.00 93.12 90 ILE A CA 1
ATOM 709 C C . ILE A 1 90 ? 9.369 -4.794 -3.563 1.00 93.12 90 ILE A C 1
ATOM 711 O O . ILE A 1 90 ? 8.899 -4.223 -4.545 1.00 93.12 90 ILE A O 1
ATOM 715 N N . ALA A 1 91 ? 9.057 -6.044 -3.237 1.00 91.44 91 ALA A N 1
ATOM 716 C CA . ALA A 1 91 ? 8.132 -6.858 -4.008 1.00 91.44 91 ALA A CA 1
ATOM 717 C C . ALA A 1 91 ? 6.761 -6.184 -4.167 1.00 91.44 91 ALA A C 1
ATOM 719 O O . ALA A 1 91 ? 6.165 -5.727 -3.184 1.00 91.44 91 ALA A O 1
ATOM 720 N N . THR A 1 92 ? 6.237 -6.202 -5.392 1.00 93.31 92 THR A N 1
ATOM 721 C CA . THR A 1 92 ? 4.873 -5.758 -5.686 1.00 93.31 92 THR A CA 1
ATOM 722 C C . THR A 1 92 ? 3.846 -6.574 -4.874 1.00 93.31 92 THR A C 1
ATOM 724 O O . THR A 1 92 ? 3.962 -7.806 -4.781 1.00 93.31 92 THR A O 1
ATOM 727 N N . PRO A 1 93 ? 2.843 -5.924 -4.250 1.00 93.19 93 PRO A N 1
ATOM 728 C CA . PRO A 1 93 ? 1.817 -6.615 -3.475 1.00 93.19 93 PRO A CA 1
ATOM 729 C C . PRO A 1 93 ? 0.890 -7.453 -4.367 1.00 93.19 93 PRO A C 1
ATOM 731 O O . PRO A 1 93 ? 0.791 -7.246 -5.572 1.00 93.19 93 PRO A O 1
ATOM 734 N N . LYS A 1 94 ? 0.166 -8.395 -3.755 1.00 95.50 94 LYS A N 1
ATOM 735 C CA . LYS A 1 94 ? -0.896 -9.138 -4.447 1.00 95.50 94 LYS A CA 1
ATOM 736 C C . LYS A 1 94 ? -2.073 -8.228 -4.802 1.00 95.50 94 LYS A C 1
ATOM 738 O O . LYS A 1 94 ? -2.413 -7.335 -4.026 1.00 95.50 94 LYS A O 1
ATOM 743 N N . HIS A 1 95 ? -2.756 -8.528 -5.902 1.00 95.12 95 HIS A N 1
ATOM 744 C CA . HIS A 1 95 ? -4.011 -7.882 -6.291 1.00 95.12 95 HIS A CA 1
ATOM 745 C C . HIS A 1 95 ? -5.190 -8.828 -6.103 1.00 95.12 95 HIS A C 1
ATOM 747 O O . HIS A 1 95 ? -5.185 -9.966 -6.578 1.00 95.12 95 HIS A O 1
ATOM 753 N N . ILE A 1 96 ? -6.229 -8.331 -5.437 1.00 96.69 96 ILE A N 1
ATOM 754 C CA . ILE A 1 96 ? -7.450 -9.075 -5.142 1.00 96.69 96 ILE A CA 1
ATOM 755 C C . ILE A 1 96 ? -8.630 -8.320 -5.743 1.00 96.69 96 ILE A C 1
ATOM 757 O O . ILE A 1 96 ? -8.812 -7.134 -5.486 1.00 96.69 96 ILE A O 1
ATOM 761 N N . VAL A 1 97 ? -9.463 -9.025 -6.504 1.00 96.75 97 VAL A N 1
ATOM 762 C CA . VAL A 1 97 ? -10.766 -8.519 -6.937 1.00 96.75 97 VAL A CA 1
ATOM 763 C C . VAL A 1 97 ? -11.816 -9.022 -5.967 1.00 96.75 97 VAL A C 1
ATOM 765 O O . VAL A 1 97 ? -11.978 -10.229 -5.788 1.00 96.75 97 VAL A O 1
ATOM 768 N N . ILE A 1 98 ? -12.536 -8.088 -5.357 1.00 96.50 98 ILE A N 1
ATOM 769 C CA . ILE A 1 98 ? -13.674 -8.362 -4.486 1.00 96.50 98 ILE A CA 1
ATOM 770 C C . ILE A 1 98 ? -14.935 -8.021 -5.271 1.00 96.50 98 ILE A C 1
ATOM 772 O O . ILE A 1 98 ? -15.047 -6.933 -5.833 1.00 96.50 98 ILE A O 1
ATOM 776 N N . LYS A 1 99 ? -15.886 -8.950 -5.323 1.00 96.38 99 LYS A N 1
ATOM 777 C CA . LYS A 1 99 ? -17.200 -8.729 -5.927 1.00 96.38 99 LYS A CA 1
ATOM 778 C C . LYS A 1 99 ? -18.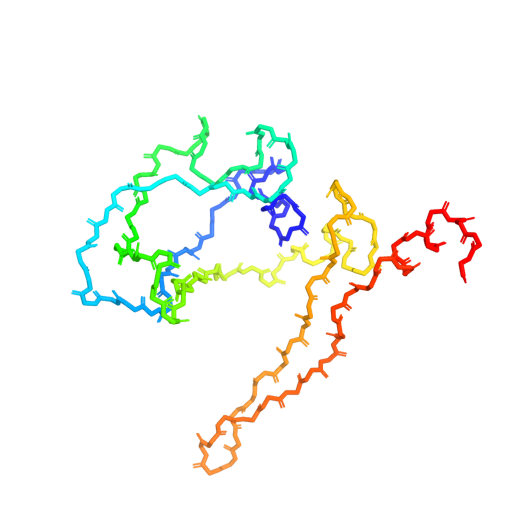290 -9.125 -4.945 1.00 96.38 99 LYS A C 1
ATOM 780 O O . LYS A 1 99 ? -18.112 -10.040 -4.146 1.00 96.38 99 LYS A O 1
ATOM 785 N N . LYS A 1 100 ? -19.423 -8.442 -5.034 1.00 96.75 100 LYS A N 1
ATOM 786 C CA . LYS A 1 100 ? -20.642 -8.822 -4.328 1.00 96.75 100 LYS A CA 1
ATOM 787 C C . LYS A 1 100 ? -21.420 -9.794 -5.209 1.00 96.75 100 LYS A C 1
ATOM 789 O O . LYS A 1 100 ? -21.582 -9.535 -6.403 1.00 96.75 100 LYS A O 1
ATOM 794 N N . ASP A 1 101 ? -21.822 -10.930 -4.661 1.00 94.62 101 ASP A N 1
ATOM 795 C CA . ASP A 1 101 ? -22.618 -11.906 -5.391 1.00 94.62 101 ASP A CA 1
ATOM 796 C C . ASP A 1 101 ? -24.112 -11.530 -5.410 1.00 94.62 101 ASP A C 1
ATOM 798 O O . ASP A 1 101 ? -24.535 -10.493 -4.894 1.00 94.62 101 ASP A O 1
ATOM 802 N N . LYS A 1 102 ? -24.922 -12.383 -6.040 1.00 95.50 102 LYS A N 1
ATOM 803 C CA . LYS A 1 102 ? -26.376 -12.204 -6.160 1.00 95.50 102 LYS A CA 1
ATOM 804 C C . LYS A 1 102 ? -27.134 -12.290 -4.828 1.00 95.50 102 LYS A C 1
ATOM 806 O O . LYS A 1 102 ? -28.236 -11.761 -4.749 1.00 95.50 102 LYS A O 1
ATOM 811 N N . ASN A 1 103 ? -26.560 -12.930 -3.812 1.00 94.88 103 ASN A N 1
ATOM 812 C CA . ASN A 1 103 ? -27.132 -13.027 -2.468 1.00 94.88 103 ASN A CA 1
ATOM 813 C C . ASN A 1 103 ? -26.703 -11.848 -1.580 1.00 94.88 103 ASN A C 1
ATOM 815 O O . ASN A 1 103 ? -27.297 -11.603 -0.535 1.00 94.88 103 ASN A O 1
ATOM 819 N N . GLY A 1 104 ? -25.709 -11.083 -2.029 1.00 94.69 104 GLY A N 1
ATOM 820 C CA . GLY A 1 104 ? -25.155 -9.947 -1.317 1.00 94.69 104 GLY A CA 1
ATOM 821 C C . GLY A 1 104 ? -23.877 -10.264 -0.544 1.00 94.69 104 GLY A C 1
ATOM 822 O O . GLY A 1 104 ? -23.361 -9.366 0.122 1.00 94.69 104 GLY A O 1
ATOM 823 N N . ASP A 1 105 ? -23.343 -11.476 -0.673 1.00 96.50 105 ASP A N 1
ATOM 824 C CA . ASP A 1 105 ? -22.111 -11.895 -0.015 1.00 96.50 105 ASP A CA 1
ATOM 825 C C . ASP A 1 105 ? -20.886 -11.415 -0.801 1.00 96.50 105 ASP A C 1
ATOM 827 O O . ASP A 1 105 ? -20.880 -11.359 -2.036 1.00 96.50 105 ASP A O 1
ATOM 831 N N . PHE A 1 106 ? -19.819 -11.051 -0.088 1.00 96.44 106 PHE A N 1
ATOM 832 C CA . PHE A 1 106 ? -18.551 -10.689 -0.716 1.00 96.44 106 PHE A CA 1
ATOM 833 C C . PHE A 1 106 ? -17.747 -11.942 -1.045 1.00 96.44 106 PHE A C 1
ATOM 835 O O . PHE A 1 106 ? -17.428 -12.741 -0.168 1.00 96.44 106 PHE A O 1
ATOM 842 N N . ILE A 1 107 ? -17.346 -12.069 -2.306 1.00 96.25 107 ILE A N 1
ATOM 843 C CA . ILE A 1 107 ? -16.417 -13.099 -2.764 1.00 96.25 107 ILE A CA 1
ATOM 844 C C . ILE A 1 107 ? -15.181 -12.447 -3.369 1.00 96.25 107 ILE A C 1
ATOM 846 O O . ILE A 1 107 ? -15.268 -11.500 -4.155 1.00 96.25 107 ILE A O 1
ATOM 850 N N . SER A 1 108 ? -14.015 -12.949 -2.979 1.00 96.38 108 SER A N 1
ATOM 851 C CA . SER A 1 108 ? -12.720 -12.424 -3.390 1.00 96.38 108 SER A CA 1
ATOM 852 C C . SER A 1 108 ? -11.978 -13.427 -4.269 1.00 96.38 108 SER A C 1
ATOM 854 O O . SER A 1 108 ? -12.130 -14.642 -4.142 1.00 96.38 108 SER A O 1
ATOM 856 N N . ARG A 1 109 ? -11.177 -12.911 -5.199 1.00 96.12 109 ARG A N 1
ATOM 857 C CA . ARG A 1 109 ? -10.274 -13.705 -6.032 1.00 96.12 109 ARG A CA 1
ATOM 858 C C . ARG A 1 109 ? -8.937 -12.996 -6.134 1.00 96.12 109 ARG A C 1
ATOM 860 O O . ARG A 1 109 ? -8.896 -11.827 -6.512 1.00 96.12 109 ARG A O 1
ATOM 867 N N . GLU A 1 110 ? -7.857 -13.711 -5.849 1.00 96.88 110 GLU A N 1
ATOM 868 C CA . GLU A 1 110 ? -6.512 -13.245 -6.178 1.00 96.88 110 GLU A CA 1
ATOM 869 C C . GLU A 1 110 ? -6.340 -13.252 -7.703 1.00 96.88 110 GLU A C 1
ATOM 871 O O . GLU A 1 110 ? -6.574 -14.265 -8.366 1.00 96.88 110 GLU A O 1
ATOM 876 N N . VAL A 1 111 ? -6.019 -12.091 -8.268 1.00 95.75 111 VAL A N 1
ATOM 877 C CA . VAL A 1 111 ? -5.789 -11.925 -9.710 1.00 95.75 111 VAL A CA 1
ATOM 878 C C . VAL A 1 111 ? -4.304 -11.985 -10.018 1.00 95.75 111 VAL A C 1
ATOM 880 O O . VAL A 1 111 ? -3.918 -12.621 -10.993 1.00 95.75 111 VAL A O 1
ATOM 883 N N . PHE A 1 112 ? -3.492 -11.374 -9.157 1.00 95.25 112 PHE A N 1
ATOM 884 C CA . PHE A 1 112 ? -2.041 -11.428 -9.237 1.00 95.25 112 PHE A CA 1
ATOM 885 C C . PHE A 1 112 ? -1.477 -11.764 -7.853 1.00 95.25 112 PHE A C 1
ATOM 887 O O . PHE A 1 112 ? -1.842 -11.083 -6.885 1.00 95.25 112 PHE A O 1
ATOM 894 N N . PRO A 1 113 ? -0.620 -12.793 -7.733 1.00 95.69 113 PRO A N 1
ATOM 895 C CA . PRO A 1 113 ? 0.045 -13.106 -6.478 1.00 95.69 113 PRO A CA 1
ATOM 896 C C . PRO A 1 113 ? 1.056 -12.016 -6.118 1.00 95.69 113 PRO A C 1
ATOM 898 O O . PRO A 1 11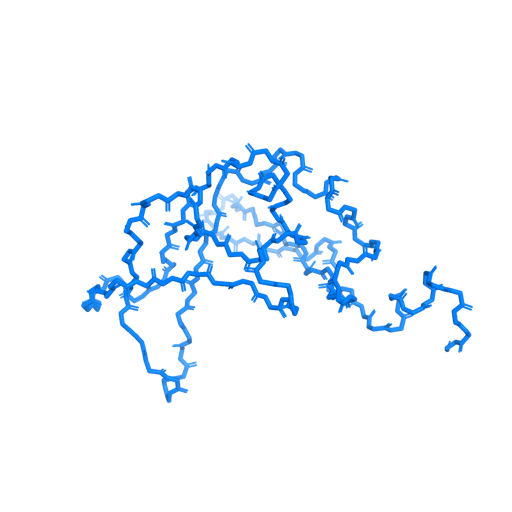3 ? 1.449 -11.195 -6.946 1.00 95.69 113 PRO A O 1
ATOM 901 N N . ARG A 1 114 ? 1.500 -12.017 -4.860 1.00 95.19 114 ARG A N 1
ATOM 902 C CA . ARG A 1 114 ? 2.614 -11.167 -4.433 1.00 95.19 114 ARG A CA 1
ATOM 903 C C . ARG A 1 114 ? 3.879 -11.606 -5.171 1.00 95.19 114 ARG A C 1
ATOM 905 O O . ARG A 1 114 ? 4.190 -12.797 -5.172 1.00 95.19 114 ARG A O 1
ATOM 912 N N . GLN A 1 115 ? 4.620 -10.639 -5.704 1.00 95.62 115 GLN A N 1
ATOM 913 C CA . GLN A 1 115 ? 5.892 -10.890 -6.372 1.00 95.62 115 GLN A CA 1
ATOM 914 C C . GLN A 1 115 ? 6.896 -11.527 -5.398 1.00 95.62 115 GLN A C 1
ATOM 916 O O . GLN A 1 115 ? 7.008 -11.135 -4.230 1.00 95.62 115 GLN A O 1
ATOM 921 N N . LYS A 1 116 ? 7.626 -12.532 -5.865 1.00 95.69 116 LYS A N 1
ATOM 922 C CA . LYS A 1 116 ? 8.659 -13.233 -5.104 1.00 95.69 116 LYS A CA 1
ATOM 923 C C . LYS A 1 116 ? 10.029 -12.611 -5.361 1.00 95.69 116 LYS A C 1
ATOM 925 O O . LYS A 1 116 ? 10.284 -12.025 -6.408 1.00 95.69 116 LYS A O 1
ATOM 930 N N . ALA A 1 117 ? 10.946 -12.785 -4.411 1.00 94.31 117 ALA A N 1
ATOM 931 C CA . ALA A 1 117 ? 12.304 -12.251 -4.523 1.00 94.31 117 ALA A CA 1
ATOM 932 C C . ALA A 1 117 ? 13.060 -12.790 -5.753 1.00 94.31 117 ALA A C 1
ATOM 934 O O . ALA A 1 117 ? 13.795 -12.043 -6.390 1.00 94.31 117 ALA A O 1
ATOM 935 N N . ASN A 1 118 ? 12.848 -14.057 -6.121 1.00 94.81 118 ASN A N 1
ATOM 936 C CA . ASN A 1 118 ? 13.447 -14.637 -7.323 1.00 94.81 118 ASN A CA 1
ATOM 937 C C . ASN A 1 118 ? 12.884 -14.022 -8.615 1.00 94.81 118 ASN A C 1
ATOM 939 O O . ASN A 1 118 ? 13.629 -13.833 -9.562 1.00 94.81 118 ASN A O 1
ATOM 943 N N . GLU A 1 119 ? 11.607 -13.644 -8.662 1.00 94.94 119 GLU A N 1
ATOM 944 C CA . GLU A 1 119 ? 11.043 -12.943 -9.825 1.00 94.94 119 GLU A CA 1
ATOM 945 C C . GLU A 1 119 ? 11.687 -11.559 -9.993 1.00 94.94 119 GLU A C 1
ATOM 947 O O . GLU A 1 119 ? 12.083 -11.195 -11.097 1.00 94.94 119 GLU A O 1
ATOM 952 N N . VAL A 1 120 ? 11.875 -10.822 -8.889 1.00 95.19 120 VAL A N 1
ATOM 953 C CA . VAL A 1 120 ? 12.574 -9.522 -8.883 1.00 95.19 120 VAL A CA 1
ATOM 954 C C . VAL A 1 120 ? 14.013 -9.669 -9.379 1.00 95.19 120 VAL A C 1
ATOM 956 O O . VAL A 1 120 ? 14.445 -8.952 -10.276 1.00 95.19 120 VAL A O 1
ATOM 959 N N . LEU A 1 121 ? 14.766 -10.610 -8.812 1.00 95.19 121 LEU A N 1
ATOM 960 C CA . LEU A 1 121 ? 16.155 -10.848 -9.201 1.00 95.19 121 LEU A CA 1
ATOM 961 C C . LEU A 1 121 ? 16.263 -11.373 -10.647 1.00 95.19 121 LEU A C 1
ATOM 963 O O . LEU A 1 121 ? 17.191 -11.005 -11.361 1.00 95.19 121 LEU A O 1
ATOM 967 N N . GLY A 1 122 ? 15.294 -12.162 -11.118 1.00 95.31 122 GLY A N 1
ATOM 968 C CA . GLY A 1 122 ? 15.252 -12.648 -12.497 1.00 95.31 122 GLY A CA 1
ATOM 969 C C . GLY A 1 122 ? 15.095 -11.512 -13.510 1.00 95.31 122 GLY A C 1
ATOM 970 O O . GLY A 1 122 ? 15.768 -11.508 -14.536 1.00 95.31 122 GLY A O 1
ATOM 971 N N . ILE A 1 123 ? 14.289 -10.489 -13.196 1.00 94.75 123 ILE A N 1
ATOM 972 C CA . ILE A 1 123 ? 14.166 -9.276 -14.030 1.00 94.75 123 ILE A CA 1
ATOM 973 C C . ILE A 1 123 ? 15.500 -8.512 -14.109 1.00 94.75 123 ILE A C 1
ATOM 975 O O . ILE A 1 123 ? 15.806 -7.909 -15.136 1.00 94.75 123 ILE A O 1
ATOM 979 N N . LEU A 1 124 ? 16.319 -8.565 -13.054 1.00 95.56 124 LEU A N 1
ATOM 980 C CA . LEU A 1 124 ? 17.670 -7.989 -13.040 1.00 95.56 124 LEU A CA 1
ATOM 981 C C . LEU A 1 124 ? 18.715 -8.856 -13.770 1.00 95.56 124 LEU A C 1
ATOM 983 O O . LEU A 1 124 ? 19.874 -8.456 -13.852 1.00 95.56 124 LEU A O 1
ATOM 987 N N . GLY A 1 125 ? 18.325 -10.021 -14.301 1.00 96.06 125 GLY A N 1
ATOM 988 C CA . GLY A 1 125 ? 19.199 -10.915 -15.062 1.00 96.06 125 GLY A CA 1
ATOM 989 C C . GLY A 1 125 ? 20.014 -11.897 -14.218 1.00 96.06 125 GLY A C 1
ATOM 990 O O . GLY A 1 125 ? 20.966 -12.477 -14.732 1.00 96.06 125 GLY A O 1
ATOM 991 N N . PHE A 1 126 ? 19.674 -12.093 -12.940 1.00 95.88 126 PHE A N 1
ATOM 992 C CA . PHE A 1 126 ? 20.280 -13.162 -12.142 1.00 95.88 126 PHE A CA 1
ATO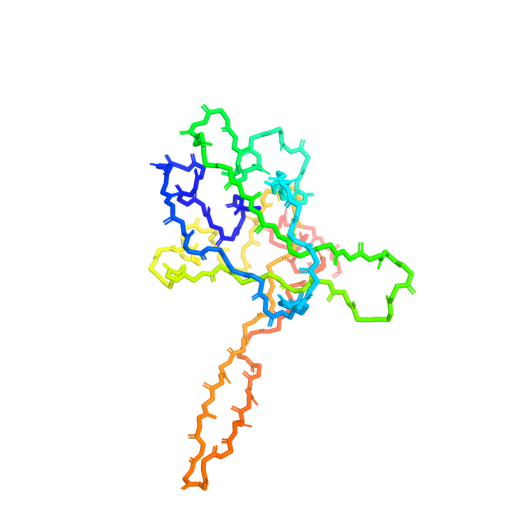M 993 C C . PHE A 1 126 ? 19.728 -14.529 -12.571 1.00 95.88 126 PHE A C 1
ATOM 995 O O . PHE A 1 126 ? 18.533 -14.667 -12.83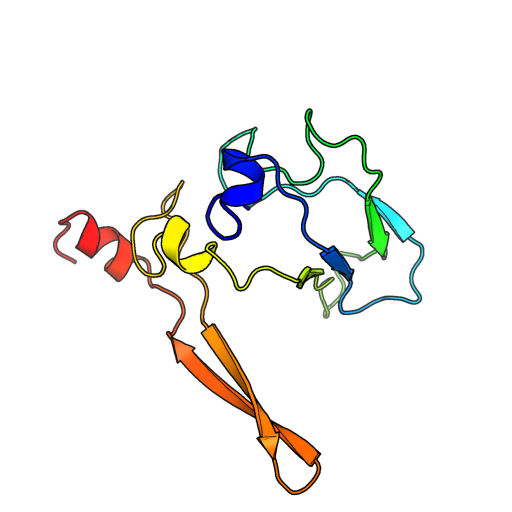1 1.00 95.88 126 PHE A O 1
ATOM 1002 N N . GLU A 1 127 ? 20.591 -15.545 -12.600 1.00 91.31 127 GLU A N 1
ATOM 1003 C CA . GLU A 1 127 ? 20.196 -16.952 -12.746 1.00 91.31 127 GLU A CA 1
ATOM 1004 C C . GLU A 1 127 ? 19.881 -17.530 -11.355 1.00 91.31 127 GLU A C 1
ATOM 1006 O O . GLU A 1 127 ? 20.718 -17.451 -10.452 1.00 91.31 127 GLU A O 1
ATOM 1011 N N . ILE A 1 128 ? 18.660 -18.045 -11.154 1.00 79.75 128 ILE A N 1
ATOM 1012 C CA . ILE A 1 128 ? 18.081 -18.384 -9.835 1.00 79.75 128 ILE A CA 1
ATOM 1013 C C . ILE A 1 128 ? 17.272 -19.671 -9.921 1.00 79.75 128 ILE A C 1
ATOM 1015 O O . ILE A 1 128 ? 16.548 -19.831 -10.930 1.00 79.75 128 ILE A O 1
#

Secondary structure (DSSP, 8-state):
-TTT-HHHHHT----EEEESS-TTSPEEEE--B-SSS-TT-BSSSTT----EEEE---TTSSSPPPEEEES--SSHHHHHTTTS--GGGPPPPPEEEEEE-TTS-EEEEEEEPPPPHHHHHHHTT---